Protein AF-A0AAW5UTS5-F1 (afdb_monomer)

pLDDT: mean 82.69, std 13.77, range [36.84, 95.81]

Secondary structure (DSSP, 8-state):
--HHHHHHT-EEEEEEEEE-STT----GGGS-EEEEE-SSEEEEEEEEEEEEE-TTS-EEEEEEEEEEEEEEEEEEETTEEEETTEEEEEEE-SSEEEEE-SSEEEEEEE-

Sequence (111 aa):
MDYKTTFLAHEWQISALYQRVGSIFIDVKEAPLFCSFTSDAISFSKTTEVNHFDEGGKITQTTTENVACGQYTYLIKENKIQIDNQIFTITDNNGTLVLQNEDWKLVLVEK

Nearest PDB structures (foldseek):
  1vav-assembly2_B  TM=2.467E-01  e=7.522E-01  Pseudomonas aeruginosa PAO1
  7r5j-assembly1_P0  TM=3.747E-01  e=4.739E+00  Homo sapiens
  6mbh-assembly1_A  TM=2.181E-01  e=1.146E+00  Archangium violaceum
  8h11-assembly1_B  TM=2.895E-01  e=8.019E+00  Severe acute respiratory syndrome coronavirus

Structure (mmCIF, N/CA/C/O backbone):
data_AF-A0AAW5UTS5-F1
#
_entry.id   AF-A0AAW5UTS5-F1
#
loop_
_at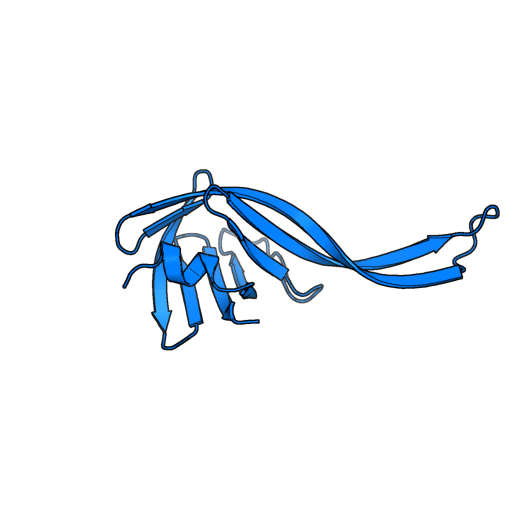om_site.group_PDB
_atom_site.id
_atom_site.type_symbol
_atom_site.label_atom_id
_atom_site.label_alt_id
_atom_site.label_comp_id
_atom_site.label_asym_id
_atom_site.label_entity_id
_atom_site.label_seq_id
_atom_site.pdbx_PDB_ins_code
_atom_site.Cartn_x
_atom_site.Cartn_y
_atom_site.Cartn_z
_atom_site.occupancy
_atom_site.B_iso_or_equiv
_atom_site.auth_seq_id
_atom_site.auth_comp_id
_atom_site.auth_asym_id
_atom_site.auth_atom_id
_atom_site.pdbx_PDB_model_num
ATOM 1 N N . MET A 1 1 ? -8.560 11.775 15.004 1.00 64.81 1 MET A N 1
ATOM 2 C CA . MET A 1 1 ? -7.572 11.732 13.911 1.00 64.81 1 MET A CA 1
ATOM 3 C C . MET A 1 1 ? -8.346 11.668 12.607 1.00 64.81 1 MET A C 1
ATOM 5 O O . MET A 1 1 ? -9.264 10.860 12.538 1.00 64.81 1 MET A O 1
ATOM 9 N N . ASP A 1 2 ? -8.046 12.515 11.625 1.00 83.75 2 ASP A N 1
ATOM 10 C CA . ASP A 1 2 ? -8.596 12.351 10.275 1.00 83.75 2 ASP A CA 1
ATOM 11 C C . ASP A 1 2 ? -7.610 11.540 9.432 1.00 83.75 2 ASP A C 1
ATOM 13 O O . ASP A 1 2 ? -6.663 12.080 8.860 1.00 83.75 2 ASP A O 1
ATOM 17 N N . TYR A 1 3 ? -7.833 10.228 9.376 1.00 83.81 3 TYR A N 1
ATOM 18 C CA . TYR A 1 3 ? -6.965 9.331 8.625 1.00 83.81 3 TYR A CA 1
ATOM 19 C C . TYR A 1 3 ? -6.947 9.651 7.131 1.00 83.81 3 TYR A C 1
ATOM 21 O O . TYR A 1 3 ? -5.910 9.460 6.501 1.00 83.81 3 TYR A O 1
ATOM 29 N N . LYS A 1 4 ? -8.047 10.166 6.556 1.00 83.00 4 LYS A N 1
ATOM 30 C CA . LYS A 1 4 ? -8.079 10.477 5.122 1.00 83.00 4 LYS A CA 1
ATOM 31 C C . LYS A 1 4 ? -7.065 11.570 4.801 1.00 83.00 4 LYS A C 1
ATOM 33 O O . LYS A 1 4 ? -6.276 11.397 3.880 1.00 83.00 4 LYS A O 1
ATOM 38 N N . THR A 1 5 ? -7.024 12.634 5.598 1.00 85.75 5 THR A N 1
ATOM 39 C CA . THR A 1 5 ? -6.020 13.694 5.433 1.00 85.75 5 THR A CA 1
ATOM 40 C C . THR A 1 5 ? -4.594 13.177 5.653 1.00 85.75 5 THR A C 1
ATOM 42 O O . THR A 1 5 ? -3.714 13.498 4.859 1.00 85.75 5 THR A O 1
ATOM 45 N N . THR A 1 6 ? -4.350 12.328 6.660 1.00 85.44 6 THR A N 1
ATOM 46 C CA . THR A 1 6 ? -3.010 11.760 6.911 1.00 85.44 6 THR A CA 1
ATOM 47 C C . THR A 1 6 ? -2.505 10.902 5.748 1.00 85.44 6 THR A C 1
ATOM 49 O O . THR A 1 6 ? -1.353 11.048 5.343 1.00 85.44 6 THR A O 1
ATOM 52 N N . PHE A 1 7 ? -3.352 10.030 5.192 1.00 86.81 7 PHE A N 1
ATOM 53 C CA . PHE A 1 7 ? -2.964 9.157 4.083 1.00 86.81 7 PHE A CA 1
ATOM 54 C C . PHE A 1 7 ? -2.639 9.930 2.805 1.00 86.81 7 PHE A C 1
ATOM 56 O O . PHE A 1 7 ? -1.679 9.579 2.127 1.00 86.81 7 PHE A O 1
ATOM 63 N N . LEU A 1 8 ? -3.418 10.971 2.491 1.00 87.56 8 LEU A N 1
ATOM 64 C CA . LEU A 1 8 ? -3.251 11.786 1.281 1.00 87.56 8 LEU A CA 1
ATOM 65 C C . LEU A 1 8 ? -2.010 12.687 1.309 1.00 87.56 8 LEU A C 1
ATOM 67 O O . LEU A 1 8 ? -1.579 13.154 0.260 1.00 87.56 8 LEU A O 1
ATOM 71 N N . ALA A 1 9 ? -1.469 12.974 2.493 1.00 86.94 9 ALA A N 1
ATOM 72 C CA . ALA A 1 9 ? -0.360 13.908 2.646 1.00 86.94 9 ALA A CA 1
ATOM 73 C C . ALA A 1 9 ? 1.004 13.317 2.253 1.00 86.94 9 ALA A C 1
ATOM 75 O O . ALA A 1 9 ? 1.930 14.083 1.998 1.00 86.94 9 ALA A O 1
ATOM 76 N N . HIS A 1 10 ? 1.130 11.986 2.185 1.00 87.06 10 HIS A N 1
ATOM 77 C CA . HIS A 1 10 ? 2.425 11.322 2.047 1.00 87.06 10 HIS A CA 1
ATOM 78 C C . HIS A 1 10 ? 2.388 10.158 1.052 1.00 87.06 10 HIS A C 1
ATOM 80 O O . HIS A 1 10 ? 1.373 9.474 0.887 1.00 87.06 10 HIS A O 1
ATOM 86 N N . GLU A 1 11 ? 3.539 9.894 0.434 1.00 88.00 11 GLU A N 1
ATOM 87 C CA . GLU A 1 11 ? 3.848 8.555 -0.057 1.00 88.00 11 GLU A CA 1
ATOM 88 C C . GLU A 1 11 ? 4.271 7.680 1.123 1.00 88.00 11 GLU A C 1
ATOM 90 O O . GLU A 1 11 ? 4.943 8.133 2.050 1.00 88.00 11 GLU A O 1
ATOM 95 N N . TRP A 1 12 ? 3.896 6.409 1.076 1.00 89.25 12 TRP A N 1
ATOM 96 C CA . TRP A 1 12 ? 4.178 5.461 2.140 1.00 89.25 12 TRP A CA 1
ATOM 97 C C . TRP A 1 12 ? 5.089 4.362 1.625 1.00 89.25 12 TRP A C 1
ATOM 99 O O . TRP A 1 12 ? 4.827 3.735 0.596 1.00 89.25 12 TRP A O 1
ATOM 109 N N . GLN A 1 13 ? 6.142 4.081 2.378 1.00 88.75 13 GLN A N 1
ATOM 110 C CA . GLN A 1 13 ? 6.900 2.854 2.230 1.00 88.75 13 GLN A CA 1
ATOM 111 C C . GLN A 1 13 ? 6.252 1.756 3.072 1.00 88.75 13 GLN A C 1
ATOM 113 O O . GLN A 1 13 ? 5.962 1.933 4.257 1.00 88.75 13 GLN A O 1
ATOM 118 N N . ILE A 1 14 ? 6.067 0.589 2.466 1.00 85.69 14 ILE A N 1
ATOM 119 C CA . ILE A 1 14 ? 5.615 -0.611 3.160 1.00 85.69 14 ILE A CA 1
ATOM 120 C C . ILE A 1 14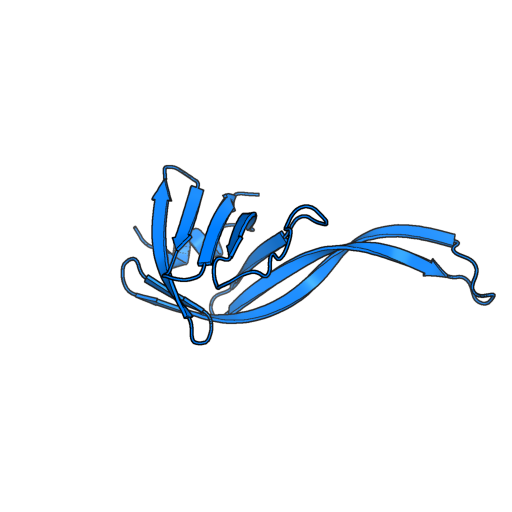 ? 6.863 -1.282 3.727 1.00 85.69 14 ILE A C 1
ATOM 122 O O . ILE A 1 14 ? 7.602 -1.967 3.020 1.00 85.69 14 ILE A O 1
ATOM 126 N N . SER A 1 15 ? 7.130 -1.036 5.009 1.00 77.94 15 SER A N 1
ATOM 127 C CA . SER A 1 15 ? 8.328 -1.545 5.690 1.00 77.94 15 SER A CA 1
ATOM 128 C C . SER A 1 15 ? 8.198 -3.013 6.096 1.00 77.94 15 SER A C 1
ATOM 130 O O . SER A 1 15 ? 9.203 -3.699 6.272 1.00 77.94 15 SER A O 1
ATOM 132 N N . ALA A 1 16 ? 6.963 -3.510 6.216 1.00 70.62 16 ALA A N 1
ATOM 133 C CA . ALA A 1 16 ? 6.674 -4.922 6.404 1.00 70.62 16 ALA A CA 1
ATOM 134 C C . ALA A 1 16 ? 5.257 -5.276 5.925 1.00 70.62 16 ALA A C 1
ATOM 136 O O . ALA A 1 16 ? 4.289 -4.595 6.276 1.00 70.62 16 ALA A O 1
ATOM 137 N N . LEU A 1 17 ? 5.148 -6.378 5.179 1.00 67.81 17 LEU A N 1
ATOM 138 C CA . LEU A 1 17 ? 3.897 -7.059 4.850 1.00 67.81 17 LEU A CA 1
ATOM 139 C C . LEU A 1 17 ? 3.960 -8.462 5.462 1.00 67.81 17 LEU A C 1
ATOM 141 O O . LEU A 1 17 ? 4.735 -9.300 5.012 1.00 67.81 17 LEU A O 1
ATOM 145 N N . TYR A 1 18 ? 3.177 -8.719 6.508 1.00 60.16 18 TYR A N 1
ATOM 146 C CA . TYR A 1 18 ? 3.060 -10.064 7.075 1.00 60.16 18 TYR A CA 1
ATOM 147 C C . TYR A 1 18 ? 1.790 -10.717 6.530 1.00 60.16 18 TYR A C 1
ATOM 149 O O . TYR A 1 18 ? 0.695 -10.241 6.823 1.00 60.16 18 TYR A O 1
ATOM 157 N N . GLN A 1 19 ? 1.947 -11.788 5.749 1.00 59.56 19 GLN A N 1
ATOM 158 C CA . GLN A 1 19 ? 0.875 -12.700 5.347 1.00 59.56 19 GLN A CA 1
ATOM 159 C C . GLN A 1 19 ? 0.909 -13.915 6.278 1.00 59.56 19 GLN A C 1
ATOM 161 O O . GLN A 1 19 ? 1.973 -14.515 6.456 1.00 59.56 19 GLN A O 1
ATOM 166 N N . ARG A 1 20 ? -0.223 -14.334 6.846 1.00 43.72 20 ARG A N 1
ATOM 167 C CA . ARG A 1 20 ? -0.314 -15.691 7.405 1.00 43.72 20 ARG A CA 1
ATOM 168 C C . ARG A 1 20 ? -1.637 -16.348 7.047 1.00 43.72 20 ARG A C 1
ATOM 170 O O . ARG A 1 20 ? -2.605 -16.199 7.774 1.00 43.72 20 ARG A O 1
ATOM 177 N N . VAL A 1 21 ? -1.612 -17.197 6.017 1.00 43.72 21 VAL A N 1
ATOM 178 C CA . VAL A 1 21 ? -2.613 -18.257 5.817 1.00 43.72 21 VAL A CA 1
ATOM 179 C C . VAL A 1 21 ? -1.904 -19.520 5.304 1.00 43.72 21 VAL A C 1
ATOM 181 O O . VAL A 1 21 ? -1.475 -19.582 4.157 1.00 43.72 21 VAL A O 1
ATOM 184 N N . GLY A 1 22 ? -1.752 -20.541 6.154 1.00 57.22 22 GLY A N 1
ATOM 185 C CA . GLY A 1 22 ? -1.150 -21.828 5.765 1.00 57.22 22 GLY A CA 1
ATOM 186 C C . GLY A 1 22 ? 0.378 -21.813 5.567 1.00 57.22 22 GLY A C 1
ATOM 187 O O . GLY A 1 22 ? 1.093 -21.109 6.274 1.00 57.22 22 GLY A O 1
ATOM 188 N N . SER A 1 23 ? 0.886 -22.659 4.659 1.00 36.84 23 SER A N 1
ATOM 189 C CA . SER A 1 23 ? 2.318 -22.971 4.471 1.00 36.84 23 SER A CA 1
ATOM 190 C C . SER A 1 23 ? 3.028 -22.186 3.355 1.00 36.84 23 SER A C 1
ATOM 192 O O . SER A 1 23 ? 4.123 -22.575 2.956 1.00 36.84 23 SER A O 1
ATOM 194 N N . ILE A 1 24 ? 2.420 -21.130 2.809 1.00 40.50 24 ILE A N 1
ATOM 195 C CA . ILE A 1 24 ? 2.995 -20.347 1.703 1.00 40.50 24 ILE A CA 1
ATOM 196 C C . ILE A 1 24 ? 3.373 -18.955 2.211 1.00 40.50 24 ILE A C 1
ATOM 198 O O . ILE A 1 24 ? 2.566 -18.277 2.843 1.00 40.50 24 ILE A O 1
ATOM 202 N N . PHE A 1 25 ? 4.612 -18.555 1.924 1.00 45.50 25 PHE A N 1
ATOM 203 C CA . PHE A 1 25 ? 5.201 -17.266 2.277 1.00 45.50 25 PHE A CA 1
ATOM 204 C C . PHE A 1 25 ? 5.426 -16.442 1.006 1.00 45.50 25 PHE A C 1
ATOM 206 O O . PHE A 1 25 ? 6.016 -16.949 0.053 1.00 45.50 25 PHE A O 1
ATOM 213 N N . ILE A 1 26 ? 5.012 -15.173 1.008 1.00 44.94 26 ILE A N 1
ATOM 214 C CA . ILE A 1 26 ? 5.506 -14.170 0.058 1.00 44.94 26 ILE A CA 1
ATOM 215 C C . ILE A 1 26 ? 6.562 -13.350 0.800 1.00 44.94 26 ILE A C 1
ATOM 217 O O . ILE A 1 26 ? 6.247 -12.639 1.755 1.00 44.94 26 ILE A O 1
ATOM 221 N N . ASP A 1 27 ? 7.823 -13.515 0.402 1.00 43.25 27 ASP A N 1
ATOM 222 C CA . ASP A 1 27 ? 8.952 -12.806 0.996 1.00 43.25 27 ASP A CA 1
ATOM 223 C C . ASP A 1 27 ? 9.034 -11.385 0.416 1.00 43.25 27 ASP A C 1
ATOM 225 O O . ASP A 1 27 ? 9.223 -11.183 -0.781 1.00 43.25 27 ASP A O 1
ATOM 229 N N . VAL A 1 28 ? 8.879 -10.386 1.283 1.00 52.78 28 VAL A N 1
ATOM 230 C CA . VAL A 1 28 ? 8.974 -8.950 0.958 1.00 52.78 28 VAL A CA 1
ATOM 231 C C . VAL A 1 28 ? 10.435 -8.534 0.719 1.00 52.78 28 VAL A C 1
ATOM 233 O O . VAL A 1 28 ? 10.712 -7.395 0.354 1.00 52.78 28 VAL A O 1
ATOM 236 N N . LYS A 1 29 ? 11.401 -9.439 0.926 1.00 52.22 29 LYS A N 1
ATOM 237 C CA . LYS A 1 29 ? 12.834 -9.132 0.822 1.00 52.22 29 LYS A CA 1
ATOM 238 C C . LYS A 1 29 ? 13.341 -8.819 -0.583 1.00 52.22 29 LYS A C 1
ATOM 240 O O . LYS A 1 29 ? 14.442 -8.286 -0.679 1.00 52.22 29 LYS A O 1
ATOM 245 N N . GLU A 1 30 ? 12.607 -9.132 -1.648 1.00 56.34 30 GLU A N 1
ATOM 246 C CA . GLU A 1 30 ? 13.148 -8.956 -3.004 1.00 56.34 30 GLU A CA 1
ATOM 247 C C . GLU A 1 30 ? 13.049 -7.516 -3.534 1.00 56.34 30 GLU A C 1
ATOM 249 O O . GLU A 1 30 ? 13.877 -7.129 -4.355 1.00 56.34 30 GLU A O 1
ATOM 254 N N . ALA A 1 31 ? 12.109 -6.690 -3.052 1.00 63.31 31 ALA A N 1
ATOM 255 C CA . ALA A 1 31 ? 12.030 -5.282 -3.450 1.00 63.31 31 ALA A CA 1
ATOM 256 C C . ALA A 1 31 ? 11.219 -4.413 -2.470 1.00 63.31 31 ALA A C 1
ATOM 258 O O . ALA A 1 31 ? 10.188 -4.862 -1.964 1.00 63.31 31 ALA A O 1
ATOM 259 N N . PRO A 1 32 ? 11.607 -3.138 -2.265 1.00 70.88 32 PRO A N 1
ATOM 260 C CA . PRO A 1 32 ? 10.759 -2.153 -1.605 1.00 70.88 32 PRO A CA 1
ATOM 261 C C . PRO A 1 32 ? 9.380 -2.048 -2.272 1.00 70.88 32 PRO A C 1
ATOM 263 O O . PRO A 1 32 ? 9.272 -1.882 -3.491 1.00 70.88 32 PRO A O 1
ATOM 266 N N . LEU A 1 33 ? 8.331 -2.120 -1.453 1.00 85.19 33 LEU A N 1
ATOM 267 C CA . LEU A 1 33 ? 6.946 -1.861 -1.836 1.00 85.19 33 LEU A CA 1
ATOM 268 C C . LEU A 1 33 ? 6.527 -0.492 -1.301 1.00 85.19 33 LEU A C 1
ATOM 270 O O . LEU A 1 33 ? 6.819 -0.144 -0.156 1.00 85.19 33 LEU A O 1
ATOM 274 N N . PHE A 1 34 ? 5.812 0.268 -2.119 1.00 88.69 34 PHE A N 1
ATOM 275 C CA . PHE A 1 34 ? 5.295 1.586 -1.774 1.00 88.69 34 PHE A CA 1
ATOM 276 C C . PHE A 1 34 ? 3.806 1.652 -2.053 1.00 88.69 34 PHE A C 1
ATOM 278 O O . PHE A 1 34 ? 3.303 0.963 -2.948 1.00 88.69 34 PHE A O 1
ATOM 285 N N . CYS A 1 35 ? 3.116 2.532 -1.340 1.00 89.56 35 CYS A N 1
ATOM 286 C CA . CYS A 1 35 ? 1.774 2.935 -1.703 1.00 89.56 35 CYS A CA 1
ATOM 287 C C . CYS A 1 35 ? 1.564 4.444 -1.589 1.00 89.56 35 CYS A C 1
ATOM 289 O O . CYS A 1 35 ? 2.204 5.133 -0.798 1.00 89.56 35 CYS A O 1
ATOM 291 N N . SER A 1 36 ? 0.648 4.958 -2.397 1.00 92.00 36 SER A N 1
ATOM 292 C CA . SER A 1 36 ? 0.191 6.342 -2.339 1.00 92.00 36 SER A CA 1
ATOM 293 C C . SER A 1 36 ? -1.329 6.377 -2.372 1.00 92.00 36 SER A C 1
ATOM 295 O O . SER A 1 36 ? -1.975 5.555 -3.030 1.00 92.00 36 SER A O 1
ATOM 297 N N . PHE A 1 37 ? -1.907 7.314 -1.628 1.00 92.06 37 PHE A N 1
ATOM 298 C CA . PHE A 1 37 ? -3.349 7.502 -1.566 1.00 92.06 37 PHE A CA 1
ATOM 299 C C . PHE A 1 37 ? -3.742 8.736 -2.371 1.00 92.06 37 PHE A C 1
ATOM 301 O O . PHE A 1 37 ? -3.119 9.790 -2.287 1.00 92.06 37 PHE A O 1
ATOM 308 N N . THR A 1 38 ? -4.820 8.597 -3.128 1.00 91.25 38 THR A N 1
ATOM 309 C CA . THR A 1 38 ? -5.554 9.684 -3.786 1.00 91.25 38 THR A CA 1
ATOM 310 C C . THR A 1 38 ? -6.948 9.773 -3.175 1.00 91.25 38 THR A C 1
ATOM 312 O O . THR A 1 38 ? -7.303 8.944 -2.345 1.00 91.25 38 THR A O 1
ATOM 315 N N . SER A 1 39 ? -7.772 10.746 -3.571 1.00 87.12 39 SER A N 1
ATOM 316 C CA . SER A 1 39 ? -9.138 10.896 -3.039 1.00 87.12 39 SER A CA 1
ATOM 317 C C . SER A 1 39 ? -9.989 9.625 -3.113 1.00 87.12 39 SER A C 1
ATOM 319 O O . SER A 1 39 ? -10.858 9.452 -2.247 1.00 87.12 39 SER A O 1
ATOM 321 N N . ASP A 1 40 ? -9.716 8.782 -4.117 1.00 87.75 40 ASP A N 1
ATOM 322 C CA . ASP A 1 40 ? -10.586 7.690 -4.561 1.00 87.75 40 ASP A CA 1
ATOM 323 C C . ASP A 1 40 ? -9.892 6.318 -4.594 1.00 87.75 40 ASP A C 1
ATOM 325 O O . ASP A 1 40 ? -10.564 5.285 -4.629 1.00 87.75 40 ASP A O 1
ATOM 329 N N . ALA A 1 41 ? -8.555 6.277 -4.585 1.00 89.38 41 ALA A N 1
ATOM 330 C CA . ALA A 1 41 ? -7.803 5.036 -4.734 1.00 89.38 41 ALA A CA 1
ATOM 331 C C . ALA A 1 41 ? -6.475 5.029 -3.973 1.00 89.38 41 ALA A C 1
ATOM 333 O O . ALA A 1 41 ? -5.848 6.069 -3.771 1.00 89.38 41 ALA A O 1
ATOM 334 N N . ILE A 1 42 ? -6.035 3.826 -3.617 1.00 90.12 42 ILE A N 1
ATOM 335 C CA . ILE A 1 42 ? -4.674 3.519 -3.191 1.00 90.12 42 ILE A CA 1
ATOM 336 C C . ILE A 1 42 ? -3.947 2.829 -4.348 1.00 90.12 42 ILE A C 1
ATOM 338 O O . ILE A 1 42 ? -4.453 1.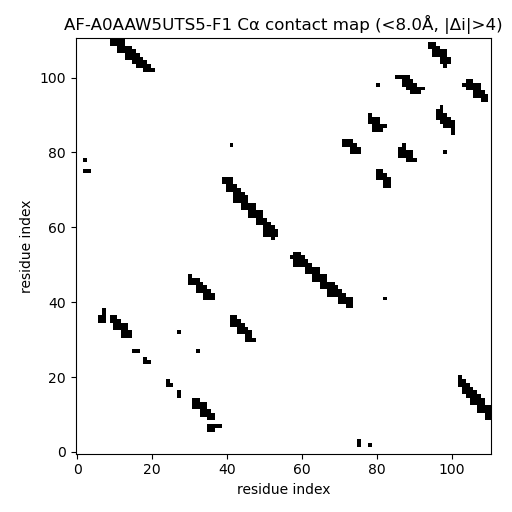854 -4.909 1.00 90.12 42 ILE A O 1
ATOM 342 N N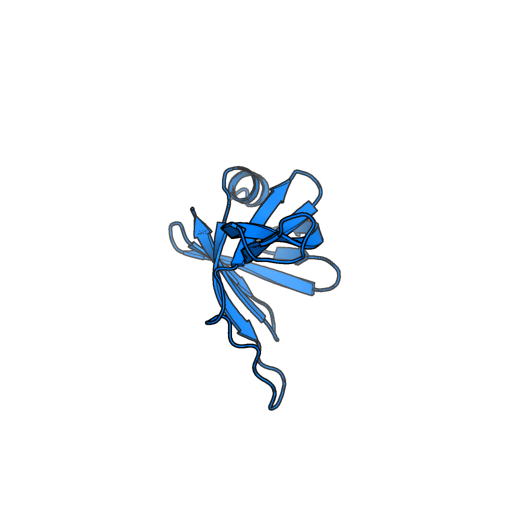 . SER A 1 43 ? -2.767 3.331 -4.695 1.00 90.12 43 SER A N 1
ATOM 343 C CA . SER A 1 43 ? -1.896 2.764 -5.725 1.00 90.12 43 SER A CA 1
ATOM 344 C C . SER A 1 43 ? -0.676 2.134 -5.074 1.00 90.12 43 SER A C 1
ATOM 346 O O . SER A 1 43 ? -0.061 2.744 -4.206 1.00 90.12 43 SER A O 1
ATOM 348 N N . PHE A 1 44 ? -0.3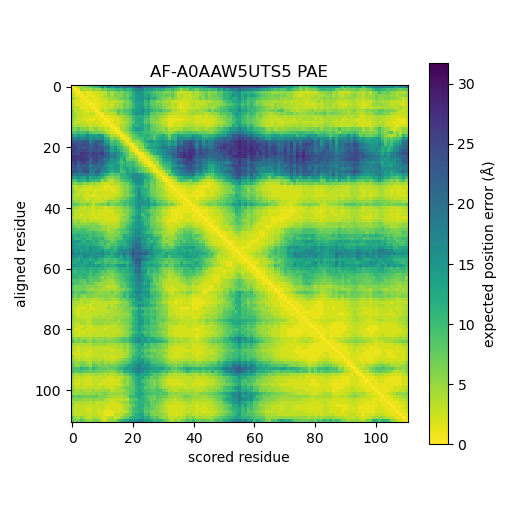12 0.933 -5.508 1.00 88.25 44 PHE A N 1
ATOM 349 C CA . PHE A 1 44 ? 0.873 0.208 -5.070 1.00 88.25 44 PHE A CA 1
ATOM 350 C C . PHE A 1 44 ? 1.916 0.195 -6.183 1.00 88.25 44 PHE A C 1
ATOM 352 O O . PHE A 1 44 ? 1.598 0.004 -7.362 1.00 88.25 44 PHE A O 1
ATOM 359 N N . SER A 1 45 ? 3.175 0.363 -5.801 1.00 88.44 45 SER A N 1
ATOM 360 C CA . SER A 1 45 ? 4.314 0.197 -6.697 1.00 88.44 45 SER A CA 1
ATOM 361 C C . SER A 1 45 ? 5.408 -0.608 -6.017 1.00 88.44 45 SER A C 1
ATOM 363 O O . SER A 1 45 ? 5.501 -0.648 -4.789 1.00 88.44 45 SER A O 1
ATOM 365 N N . LYS A 1 46 ? 6.228 -1.270 -6.824 1.00 86.56 46 LYS A N 1
ATOM 366 C CA . LYS A 1 46 ? 7.434 -1.950 -6.362 1.00 86.56 46 LYS A CA 1
ATOM 367 C C . LYS A 1 46 ? 8.632 -1.402 -7.111 1.00 86.56 46 LYS A C 1
ATOM 369 O O . LYS A 1 46 ? 8.538 -1.099 -8.301 1.00 86.56 46 LYS A O 1
ATOM 374 N N . THR A 1 47 ? 9.763 -1.321 -6.436 1.00 85.75 47 THR A N 1
ATOM 375 C CA . THR A 1 47 ? 11.023 -1.073 -7.127 1.00 85.75 47 THR A CA 1
ATOM 376 C C . THR A 1 47 ? 11.406 -2.307 -7.947 1.00 85.75 47 THR A C 1
ATOM 378 O O . THR A 1 47 ? 11.292 -3.438 -7.480 1.00 85.75 47 THR A O 1
ATOM 381 N N . THR A 1 48 ? 11.804 -2.131 -9.200 1.00 82.56 48 THR A N 1
ATOM 382 C CA . THR A 1 48 ? 12.237 -3.224 -10.082 1.00 82.56 48 THR A CA 1
ATOM 383 C C . THR A 1 48 ? 13.394 -2.748 -10.954 1.00 82.56 48 THR A C 1
ATOM 385 O O . THR A 1 48 ? 13.457 -1.575 -11.322 1.00 82.56 48 THR A O 1
ATOM 388 N N . GLU A 1 49 ? 14.327 -3.647 -11.263 1.00 86.06 49 GLU A N 1
ATOM 389 C CA . GLU A 1 49 ? 15.368 -3.383 -12.256 1.00 86.06 49 GLU A CA 1
ATOM 390 C C . GLU A 1 49 ? 14.776 -3.430 -13.666 1.00 86.06 49 GLU A C 1
ATOM 392 O O . GLU A 1 49 ? 14.146 -4.414 -14.064 1.00 8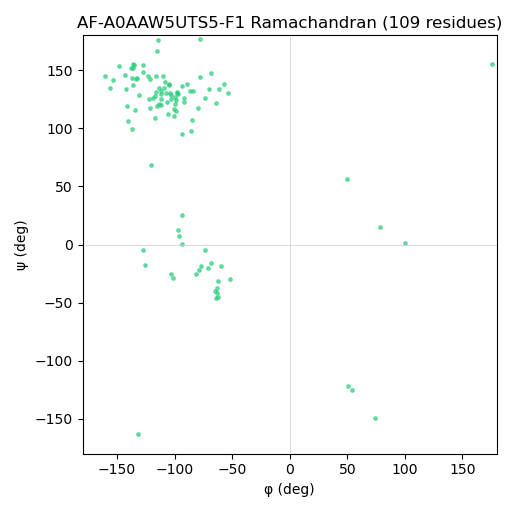6.06 49 GLU A O 1
ATOM 397 N N . VAL A 1 50 ? 14.988 -2.362 -14.426 1.00 83.44 50 VAL A N 1
ATOM 398 C CA . VAL A 1 50 ? 14.561 -2.232 -15.815 1.00 83.44 50 VAL A CA 1
ATOM 399 C C . VAL A 1 50 ? 15.802 -2.225 -16.694 1.00 83.44 50 VAL A C 1
ATOM 401 O O . VAL A 1 50 ? 16.729 -1.444 -16.497 1.00 83.44 50 VAL A O 1
ATOM 404 N N . ASN A 1 51 ? 15.825 -3.130 -17.668 1.00 90.12 51 ASN A N 1
ATOM 405 C CA . ASN A 1 51 ? 16.885 -3.197 -18.665 1.00 90.12 51 ASN A CA 1
ATOM 406 C C . ASN A 1 51 ? 16.407 -2.529 -19.954 1.00 90.12 51 ASN A C 1
ATOM 408 O O . ASN A 1 51 ? 15.367 -2.898 -20.500 1.00 90.12 51 ASN A O 1
ATOM 412 N N . HIS A 1 52 ? 17.186 -1.580 -20.458 1.00 87.75 52 HIS A N 1
ATOM 413 C CA . HIS A 1 52 ? 16.997 -0.982 -21.773 1.00 87.75 52 HIS A CA 1
ATOM 414 C C . HIS A 1 52 ? 17.845 -1.731 -22.797 1.00 87.75 52 HIS A C 1
ATOM 416 O O . HIS A 1 52 ? 19.010 -2.045 -22.539 1.00 87.75 52 HIS A O 1
ATOM 422 N N . PHE A 1 53 ? 17.257 -2.009 -23.958 1.00 93.62 53 PHE A N 1
ATOM 423 C CA . PHE A 1 53 ? 17.881 -2.777 -25.032 1.00 93.62 53 PHE A CA 1
ATOM 424 C C . PHE A 1 53 ? 18.071 -1.901 -26.275 1.00 93.62 53 PHE A C 1
ATOM 426 O O . PHE A 1 53 ? 17.237 -1.040 -26.556 1.00 93.62 53 PHE A O 1
ATOM 433 N N . ASP A 1 54 ? 19.158 -2.113 -27.017 1.00 90.88 54 ASP A N 1
ATOM 434 C CA . ASP A 1 54 ? 19.316 -1.555 -28.366 1.00 90.88 54 ASP A CA 1
ATOM 435 C C . ASP A 1 54 ? 18.524 -2.353 -29.423 1.00 90.88 54 ASP A C 1
ATOM 437 O O . ASP A 1 54 ? 17.918 -3.386 -29.131 1.00 90.88 54 ASP A O 1
ATOM 441 N N . GLU A 1 55 ? 18.547 -1.888 -30.679 1.00 90.00 55 GLU A N 1
ATOM 442 C CA . GLU A 1 55 ? 17.895 -2.557 -31.819 1.00 90.00 55 GLU A CA 1
ATOM 443 C C . GLU A 1 55 ? 18.418 -3.987 -32.072 1.00 90.00 55 GLU A C 1
ATOM 445 O O . GLU A 1 55 ? 17.750 -4.782 -32.732 1.00 90.00 55 GLU A O 1
ATOM 450 N N . GLY A 1 56 ? 19.596 -4.334 -31.537 1.00 92.75 56 GLY A N 1
ATOM 451 C CA . GLY A 1 56 ? 20.202 -5.665 -31.618 1.00 92.75 56 GLY A CA 1
ATOM 452 C C . GLY A 1 56 ? 19.880 -6.578 -30.430 1.00 92.75 56 GLY A C 1
ATOM 453 O O . GLY A 1 56 ? 20.362 -7.711 -30.396 1.00 92.75 56 GLY A O 1
ATOM 454 N N . GLY A 1 57 ? 19.090 -6.113 -29.456 1.00 87.62 57 GLY A N 1
ATOM 455 C CA . GLY A 1 57 ? 18.712 -6.880 -28.268 1.00 87.62 57 GLY A CA 1
ATOM 456 C C . GLY A 1 57 ? 19.790 -6.945 -27.181 1.00 87.62 57 GLY A C 1
ATOM 457 O O . GLY A 1 57 ? 19.689 -7.777 -26.276 1.00 87.62 57 GLY A O 1
ATOM 458 N N . LYS A 1 58 ? 20.822 -6.092 -27.230 1.00 93.12 58 LYS A N 1
ATOM 459 C CA . LYS A 1 58 ? 21.842 -6.001 -26.175 1.00 93.12 58 LYS A CA 1
ATOM 460 C C . LYS A 1 58 ? 21.415 -4.989 -25.112 1.00 93.12 58 LYS A C 1
ATOM 462 O O . LYS A 1 58 ? 20.947 -3.904 -25.439 1.00 93.12 58 LYS A O 1
ATOM 467 N N . ILE A 1 59 ? 21.635 -5.324 -23.838 1.00 91.56 59 ILE A N 1
ATOM 468 C CA . ILE A 1 59 ? 21.414 -4.395 -22.721 1.00 91.56 59 ILE A CA 1
ATOM 469 C C . ILE A 1 59 ? 22.381 -3.211 -22.852 1.00 91.56 59 ILE A C 1
ATOM 471 O O . ILE A 1 59 ? 23.602 -3.395 -22.872 1.00 91.56 59 ILE A O 1
ATOM 475 N N . THR A 1 60 ? 21.833 -2.003 -22.926 1.00 92.44 60 THR A N 1
ATOM 476 C CA . THR A 1 60 ? 22.584 -0.741 -22.973 1.00 92.44 60 THR A CA 1
ATOM 477 C C . THR A 1 60 ? 22.604 -0.033 -21.626 1.00 92.44 60 THR A C 1
ATOM 479 O O . THR A 1 60 ? 23.573 0.660 -21.316 1.00 92.44 60 THR A O 1
ATOM 482 N N . GLN A 1 61 ? 21.565 -0.228 -20.812 1.00 91.44 61 GLN A N 1
ATOM 483 C CA . GLN A 1 61 ? 21.422 0.396 -19.504 1.00 91.44 61 GLN A CA 1
ATOM 484 C C . GLN A 1 61 ? 20.558 -0.477 -18.589 1.00 91.44 61 GLN A C 1
ATOM 486 O O . GLN A 1 61 ? 19.551 -1.024 -19.032 1.00 91.44 61 GLN A O 1
ATOM 491 N N . THR A 1 62 ? 20.927 -0.552 -17.313 1.00 88.62 62 THR A N 1
ATOM 492 C CA . THR A 1 62 ? 20.086 -1.097 -16.241 1.00 88.62 62 THR A CA 1
ATOM 493 C C . THR A 1 62 ? 19.770 0.040 -15.280 1.00 88.62 62 THR A C 1
ATOM 495 O O . THR A 1 62 ? 20.685 0.661 -14.733 1.00 88.62 62 THR A O 1
ATOM 498 N N . THR A 1 63 ? 18.491 0.356 -15.120 1.00 88.00 63 THR A N 1
ATOM 499 C CA . THR A 1 63 ? 17.981 1.362 -14.184 1.00 88.00 63 THR A CA 1
ATOM 500 C C . THR A 1 63 ? 17.115 0.692 -13.128 1.00 88.00 63 THR A C 1
ATOM 502 O O . THR A 1 63 ? 16.726 -0.469 -13.238 1.00 88.00 63 THR A O 1
ATOM 505 N N . THR A 1 64 ? 16.818 1.434 -12.072 1.00 86.88 64 THR A N 1
ATOM 506 C CA . THR A 1 64 ? 15.885 1.015 -11.035 1.00 86.88 64 THR A CA 1
ATOM 507 C C . THR A 1 64 ? 14.677 1.934 -11.094 1.00 86.88 64 THR A C 1
ATOM 509 O O . THR A 1 64 ? 14.821 3.149 -10.953 1.00 86.88 64 THR A O 1
ATOM 512 N N . GLU A 1 65 ? 13.494 1.366 -11.307 1.00 86.25 65 GLU A N 1
ATOM 513 C CA . GLU A 1 65 ? 12.256 2.124 -11.497 1.00 86.25 65 GLU A CA 1
ATOM 514 C C . GLU A 1 65 ? 11.161 1.636 -10.547 1.00 86.25 65 GLU A C 1
ATOM 516 O O . GLU A 1 65 ? 11.097 0.457 -10.191 1.00 86.25 65 GLU A O 1
ATOM 521 N N . ASN A 1 66 ? 10.276 2.548 -10.134 1.00 85.62 66 ASN A N 1
ATOM 522 C CA . ASN A 1 66 ? 9.061 2.182 -9.413 1.00 85.62 66 ASN A CA 1
ATOM 523 C C . ASN A 1 66 ? 7.984 1.808 -10.426 1.00 85.62 66 ASN A C 1
ATOM 525 O O . ASN A 1 66 ? 7.422 2.667 -11.104 1.00 85.62 66 ASN A O 1
ATOM 529 N N . VAL A 1 67 ? 7.692 0.516 -10.513 1.00 83.06 67 VAL A N 1
ATOM 530 C CA . VAL A 1 67 ? 6.695 -0.029 -11.432 1.00 83.06 67 VAL A CA 1
ATOM 531 C C . VAL A 1 67 ? 5.386 -0.223 -10.676 1.00 83.06 67 VAL A C 1
ATOM 533 O O . VAL A 1 67 ? 5.358 -0.828 -9.600 1.00 83.06 67 VAL A O 1
ATOM 536 N N . ALA A 1 68 ? 4.289 0.291 -11.234 1.00 84.50 68 ALA A N 1
ATOM 537 C CA . ALA A 1 68 ? 2.954 0.105 -10.676 1.00 84.50 68 ALA A CA 1
ATOM 538 C C . ALA A 1 68 ? 2.584 -1.388 -10.641 1.00 84.50 68 ALA A C 1
ATOM 540 O O . ALA A 1 68 ? 2.771 -2.105 -11.625 1.00 84.50 68 ALA A O 1
ATOM 541 N N . CYS A 1 69 ? 2.053 -1.859 -9.512 1.00 83.06 69 CYS A N 1
ATOM 542 C CA . CYS A 1 69 ? 1.699 -3.269 -9.316 1.00 83.06 69 CYS A CA 1
ATOM 543 C C . CYS A 1 69 ? 0.256 -3.498 -8.845 1.00 83.06 69 CYS A C 1
ATOM 545 O O . CYS A 1 69 ? -0.182 -4.644 -8.776 1.00 83.06 69 CYS A O 1
ATOM 547 N N . GLY A 1 70 ? -0.506 -2.439 -8.570 1.00 83.06 70 GLY A N 1
ATOM 548 C CA . GLY A 1 70 ? -1.937 -2.548 -8.293 1.00 83.06 70 GLY A CA 1
ATOM 549 C C . GLY A 1 70 ? -2.562 -1.214 -7.915 1.00 83.06 70 GLY A C 1
ATOM 550 O O . GLY A 1 70 ? -1.880 -0.326 -7.412 1.00 83.06 70 GLY A O 1
ATOM 551 N N . GLN A 1 71 ? -3.865 -1.078 -8.141 1.00 86.81 71 GLN A N 1
ATOM 552 C CA . GLN A 1 71 ? -4.643 0.079 -7.714 1.00 86.81 71 GLN A CA 1
ATOM 553 C C . GLN A 1 71 ? -6.016 -0.392 -7.247 1.00 86.81 71 GLN A C 1
ATOM 555 O O . GLN A 1 71 ? -6.659 -1.192 -7.925 1.00 86.81 71 GLN A O 1
ATOM 560 N N . TYR A 1 72 ? -6.459 0.109 -6.098 1.00 88.75 72 TYR A N 1
ATOM 561 C CA . TYR A 1 72 ? -7.698 -0.327 -5.462 1.00 88.75 72 TYR A CA 1
ATOM 562 C C . TYR A 1 72 ? -8.476 0.871 -4.935 1.00 88.75 72 TYR A C 1
ATOM 564 O O . TYR A 1 72 ? -7.895 1.825 -4.418 1.00 88.75 72 TYR A O 1
ATOM 572 N N . THR A 1 73 ? -9.801 0.813 -5.023 1.00 90.81 73 THR A N 1
ATOM 573 C CA . THR A 1 73 ? -10.662 1.751 -4.298 1.00 90.81 73 THR A CA 1
ATOM 574 C C . THR A 1 73 ? -10.568 1.487 -2.806 1.00 90.81 73 THR A C 1
ATOM 576 O O . THR A 1 73 ? -10.434 0.332 -2.382 1.00 90.81 73 THR A O 1
ATOM 579 N N . TYR A 1 74 ? -10.697 2.544 -2.009 1.00 91.56 74 TYR A N 1
ATOM 580 C CA . TYR A 1 74 ? -10.735 2.404 -0.564 1.00 91.56 74 TYR A CA 1
ATOM 581 C C . TYR A 1 74 ? -11.824 3.260 0.080 1.00 91.56 74 TYR A C 1
ATOM 583 O O . TYR A 1 74 ? -12.236 4.292 -0.448 1.00 91.56 74 TYR A O 1
ATOM 591 N N . LEU A 1 75 ? -12.272 2.832 1.257 1.00 93.62 75 LEU A N 1
ATOM 592 C CA . LEU A 1 75 ? -13.209 3.573 2.094 1.00 93.62 75 LEU A CA 1
ATOM 593 C C . LEU A 1 75 ? -12.676 3.629 3.521 1.00 93.62 75 LEU A C 1
ATOM 595 O O . LEU A 1 75 ? -12.354 2.596 4.102 1.00 93.62 75 LEU A O 1
ATOM 599 N N . ILE A 1 76 ? -12.619 4.826 4.100 1.00 92.75 76 ILE A N 1
ATOM 600 C CA . ILE A 1 76 ? -12.252 5.016 5.506 1.00 92.75 76 ILE A CA 1
ATOM 601 C C . ILE A 1 76 ? -13.510 5.306 6.310 1.00 92.75 76 ILE A C 1
ATOM 603 O O . ILE A 1 76 ? -14.294 6.191 5.961 1.00 92.75 76 ILE A O 1
ATOM 607 N N . LYS A 1 77 ? -13.673 4.583 7.415 1.00 92.75 77 LYS A N 1
ATOM 608 C CA . LYS A 1 77 ? -14.703 4.851 8.414 1.00 92.75 77 LYS A CA 1
ATOM 609 C C . LYS A 1 77 ? -14.116 4.616 9.798 1.00 92.75 77 LYS A C 1
ATOM 611 O O . LYS A 1 77 ? -13.709 3.502 10.110 1.00 92.75 77 LYS A O 1
ATOM 616 N N . GLU A 1 78 ? -14.101 5.665 10.618 1.00 91.94 78 GLU A N 1
ATOM 617 C CA . GLU A 1 78 ? -13.477 5.646 11.948 1.00 91.94 78 GLU A CA 1
ATOM 618 C C . GLU A 1 78 ? -12.016 5.178 11.858 1.00 91.94 78 GLU A C 1
ATOM 620 O O . GLU A 1 78 ? -11.245 5.739 11.086 1.00 91.94 78 GLU A O 1
ATOM 625 N N . ASN A 1 79 ? -11.633 4.152 12.616 1.00 94.50 79 ASN A N 1
ATOM 626 C CA . ASN A 1 79 ? -10.307 3.543 12.589 1.00 94.50 79 ASN A CA 1
ATOM 627 C C . ASN A 1 79 ? -10.231 2.335 11.646 1.00 94.50 79 ASN A C 1
ATOM 629 O O . ASN A 1 79 ? -9.420 1.439 11.868 1.00 94.50 79 ASN A O 1
ATOM 633 N N . LYS A 1 80 ? -11.086 2.262 10.625 1.00 95.00 80 LYS A N 1
ATOM 634 C CA . LYS A 1 80 ? -11.068 1.180 9.642 1.00 95.00 80 LYS A CA 1
ATOM 635 C C . LYS A 1 80 ? -10.857 1.723 8.244 1.00 95.00 80 LYS A C 1
ATOM 637 O O . LYS A 1 80 ? -11.422 2.755 7.878 1.00 95.00 80 LYS A O 1
ATOM 642 N N . ILE A 1 81 ? -10.088 0.982 7.461 1.00 93.81 81 ILE A N 1
ATOM 643 C CA . ILE A 1 81 ? -9.965 1.180 6.023 1.00 93.81 81 ILE A CA 1
ATOM 644 C C . ILE A 1 81 ? -10.357 -0.107 5.314 1.00 93.81 81 ILE A C 1
ATOM 646 O O . ILE A 1 81 ? -9.830 -1.177 5.602 1.00 93.81 81 ILE A O 1
ATOM 650 N N . GLN A 1 82 ? -11.302 -0.001 4.394 1.00 93.00 82 GLN A N 1
ATOM 651 C CA . GLN A 1 82 ? -11.587 -1.051 3.437 1.00 93.00 82 GLN A CA 1
ATOM 652 C C . GLN A 1 82 ? -10.762 -0.785 2.182 1.00 93.00 82 GLN A C 1
ATOM 654 O O . GLN A 1 82 ? -10.847 0.314 1.647 1.00 93.00 82 GLN A O 1
ATOM 659 N N . ILE A 1 83 ? -9.986 -1.764 1.727 1.00 90.06 83 ILE A N 1
ATOM 660 C CA . ILE A 1 83 ? -9.265 -1.739 0.450 1.00 90.06 83 ILE A CA 1
ATOM 661 C C . ILE A 1 83 ? -9.769 -2.944 -0.338 1.00 90.06 83 ILE A C 1
ATOM 663 O O . ILE A 1 83 ? -9.630 -4.078 0.125 1.00 90.06 83 ILE A O 1
ATOM 667 N N . ASP A 1 84 ? -10.396 -2.697 -1.490 1.00 86.75 84 ASP A N 1
ATOM 668 C CA . ASP A 1 84 ? -11.158 -3.726 -2.212 1.00 86.75 84 ASP A CA 1
ATOM 669 C C . ASP A 1 84 ? -12.160 -4.448 -1.274 1.00 86.75 84 ASP A C 1
ATOM 671 O O . ASP A 1 84 ? -13.004 -3.795 -0.652 1.00 86.75 84 ASP A O 1
ATOM 675 N N . ASN A 1 85 ? -12.066 -5.772 -1.120 1.00 85.31 85 ASN A N 1
ATOM 676 C CA . ASN A 1 85 ? -12.953 -6.571 -0.269 1.00 85.31 85 ASN A CA 1
ATOM 677 C C . ASN A 1 85 ? -12.383 -6.840 1.134 1.00 85.31 85 ASN A C 1
ATOM 679 O O . ASN A 1 85 ? -12.951 -7.622 1.895 1.00 85.31 85 ASN A O 1
ATOM 683 N N . GLN A 1 86 ? -11.257 -6.216 1.484 1.00 86.88 86 GLN A N 1
ATOM 684 C CA . GLN A 1 86 ? -10.553 -6.445 2.743 1.00 86.88 86 GLN A CA 1
ATOM 685 C C . GLN A 1 86 ? -10.726 -5.250 3.675 1.00 86.88 86 GLN A C 1
ATOM 687 O O . GLN A 1 86 ? -10.496 -4.109 3.282 1.00 86.88 86 GLN A O 1
ATOM 692 N N . ILE A 1 87 ? -11.114 -5.507 4.924 1.00 93.19 87 ILE A N 1
ATOM 693 C CA . ILE A 1 87 ? -11.264 -4.471 5.952 1.00 93.19 87 ILE A CA 1
ATOM 694 C C . ILE A 1 87 ? -10.107 -4.586 6.935 1.00 93.19 87 ILE A C 1
ATOM 696 O O . ILE A 1 87 ? -9.933 -5.620 7.575 1.00 93.19 87 ILE A O 1
ATOM 700 N N . PHE A 1 88 ? -9.362 -3.500 7.088 1.00 93.75 88 PHE A N 1
ATOM 701 C CA . PHE A 1 88 ? -8.241 -3.370 8.005 1.00 93.75 88 PHE A CA 1
ATOM 702 C C . PHE A 1 88 ? -8.598 -2.420 9.142 1.00 93.75 88 PHE A C 1
ATOM 704 O O . PHE A 1 88 ? -9.279 -1.413 8.945 1.00 93.75 88 PHE A O 1
ATOM 711 N N . THR A 1 89 ? -8.085 -2.716 10.329 1.00 95.81 89 THR A N 1
ATOM 712 C CA . THR A 1 89 ? -8.014 -1.764 11.436 1.00 95.81 89 THR A CA 1
ATOM 713 C C . THR A 1 89 ? -6.760 -0.914 11.265 1.00 95.81 89 THR A C 1
ATOM 715 O O . THR A 1 89 ? -5.681 -1.453 11.023 1.00 95.81 89 THR A O 1
ATOM 718 N N . ILE A 1 90 ? -6.917 0.401 11.384 1.00 94.44 90 ILE A N 1
ATOM 719 C CA . ILE A 1 90 ? -5.847 1.392 11.365 1.00 94.44 90 ILE A CA 1
ATOM 720 C C . ILE A 1 90 ? -5.395 1.624 12.807 1.00 94.44 90 ILE A C 1
ATOM 722 O O . ILE A 1 90 ? -6.188 2.041 13.655 1.00 94.44 90 ILE A O 1
ATOM 726 N N . THR A 1 91 ? -4.111 1.409 13.064 1.00 93.06 91 THR A N 1
ATOM 727 C CA . THR A 1 91 ? -3.448 1.803 14.309 1.00 93.06 91 THR A CA 1
ATOM 728 C C . THR A 1 91 ? -2.372 2.823 13.978 1.00 93.06 91 THR A C 1
ATOM 730 O O . THR A 1 91 ? -1.533 2.572 13.118 1.00 93.06 91 THR A O 1
ATOM 733 N N . ASP A 1 92 ? -2.391 3.962 14.660 1.00 88.75 92 ASP A N 1
ATOM 734 C CA . ASP A 1 92 ? -1.340 4.973 14.556 1.00 88.75 92 ASP A CA 1
ATOM 735 C C . ASP A 1 92 ? -0.368 4.830 15.728 1.00 88.75 92 ASP A C 1
ATOM 737 O O . ASP A 1 92 ? -0.779 4.851 16.889 1.00 88.75 92 ASP A O 1
ATOM 741 N N . ASN A 1 93 ? 0.913 4.673 15.405 1.00 84.12 93 ASN A N 1
ATOM 742 C CA . ASN A 1 93 ? 2.017 4.558 16.346 1.00 84.12 93 ASN A CA 1
ATOM 743 C C . ASN A 1 93 ? 3.031 5.686 16.107 1.00 84.12 93 ASN A C 1
ATOM 745 O O . ASN A 1 93 ? 4.152 5.425 15.673 1.00 84.12 93 ASN A O 1
ATOM 749 N N . ASN A 1 94 ? 2.645 6.933 16.398 1.00 77.94 94 ASN A N 1
ATOM 750 C CA . ASN A 1 94 ? 3.521 8.113 16.377 1.00 77.94 94 ASN A CA 1
ATOM 751 C C . ASN A 1 94 ? 4.337 8.248 15.074 1.00 77.94 94 ASN A C 1
ATOM 753 O O . ASN A 1 94 ? 5.567 8.304 15.111 1.00 77.94 94 ASN A O 1
ATOM 757 N N . GLY A 1 95 ? 3.652 8.290 13.927 1.00 75.38 95 GLY A N 1
ATOM 758 C CA . GLY A 1 95 ? 4.285 8.465 12.606 1.00 75.38 95 GLY A CA 1
ATOM 759 C C . GLY A 1 95 ? 4.460 7.169 11.810 1.00 75.38 95 GLY A C 1
ATOM 760 O O . GLY A 1 95 ? 4.962 7.182 10.692 1.00 75.38 95 GLY A O 1
ATOM 761 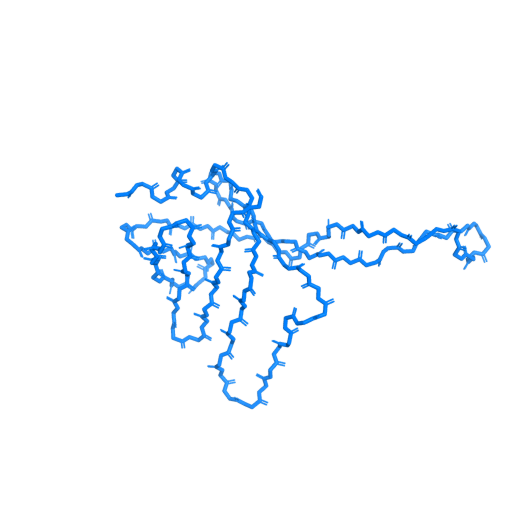N N . THR A 1 96 ? 4.016 6.037 12.358 1.00 86.06 96 THR A N 1
ATOM 762 C CA . THR A 1 96 ? 3.853 4.780 11.618 1.00 86.06 96 THR A CA 1
ATOM 763 C C . THR A 1 96 ? 2.391 4.361 11.653 1.00 86.06 96 THR A C 1
ATOM 765 O O . THR A 1 96 ? 1.822 4.202 12.734 1.00 86.06 96 THR A O 1
ATOM 768 N N . LEU A 1 97 ? 1.797 4.123 10.484 1.00 91.38 97 LEU A N 1
ATOM 769 C CA . LEU A 1 97 ? 0.439 3.593 10.381 1.00 91.38 97 LEU A CA 1
ATOM 770 C C . LEU A 1 97 ? 0.487 2.084 10.156 1.00 91.38 97 LEU A C 1
ATOM 772 O O . LEU A 1 97 ? 1.190 1.587 9.282 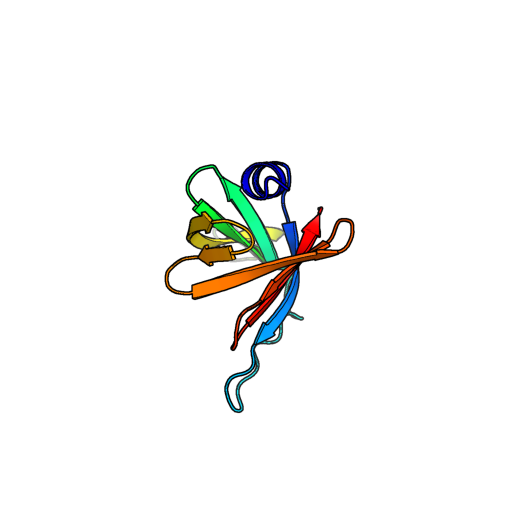1.00 91.38 97 LEU A O 1
ATOM 776 N N . VAL A 1 98 ? -0.282 1.337 10.938 1.00 91.00 98 VAL A N 1
ATOM 777 C CA . VAL A 1 98 ? -0.420 -0.112 10.794 1.00 91.00 98 VAL A CA 1
ATOM 778 C C . VAL A 1 98 ? -1.829 -0.419 10.316 1.00 91.00 98 VAL A C 1
ATOM 780 O O . VAL A 1 98 ? -2.794 -0.102 11.009 1.00 91.00 98 VAL A O 1
ATOM 783 N N . LEU A 1 99 ? -1.943 -1.056 9.151 1.00 91.75 99 LEU A N 1
ATOM 784 C CA . LEU A 1 99 ? -3.196 -1.598 8.632 1.00 91.75 99 LEU A CA 1
ATOM 785 C C . LEU A 1 99 ? -3.212 -3.099 8.890 1.00 91.75 99 LEU A C 1
ATOM 787 O O . LEU A 1 99 ? -2.362 -3.817 8.367 1.00 91.75 99 LEU A O 1
ATOM 791 N N . GLN A 1 100 ? -4.150 -3.585 9.699 1.00 91.81 100 GLN A N 1
ATOM 792 C CA . GLN A 1 100 ? -4.166 -4.993 10.090 1.00 91.81 100 GLN A CA 1
ATOM 793 C C . GLN A 1 100 ? -5.563 -5.615 10.044 1.00 91.81 100 GLN A C 1
ATOM 795 O O . GLN A 1 100 ? -6.533 -5.019 10.512 1.00 91.81 100 GLN A O 1
ATOM 800 N N . ASN A 1 101 ? -5.648 -6.838 9.528 1.00 88.75 101 ASN A N 1
ATOM 801 C CA . ASN A 1 101 ? -6.809 -7.718 9.640 1.00 88.75 101 ASN A CA 1
ATOM 802 C C . ASN A 1 101 ? -6.369 -9.130 10.083 1.00 88.75 101 ASN A C 1
ATOM 804 O O . ASN A 1 101 ? -5.279 -9.276 10.641 1.00 88.75 101 ASN A O 1
ATOM 808 N N . GLU A 1 102 ? -7.223 -10.144 9.918 1.00 85.75 102 GLU A N 1
ATOM 809 C CA . GLU A 1 102 ? -6.917 -11.523 10.336 1.00 85.75 102 GLU A CA 1
ATOM 810 C C . GLU A 1 102 ? -5.716 -12.121 9.582 1.00 85.75 102 GLU A C 1
ATOM 812 O O . GLU A 1 102 ? -4.890 -12.803 10.190 1.00 85.75 102 GLU A O 1
ATOM 817 N N . ASP A 1 103 ? -5.581 -11.804 8.294 1.00 79.81 103 ASP A N 1
ATOM 818 C CA . ASP A 1 103 ? -4.628 -12.452 7.385 1.00 79.81 103 ASP A CA 1
ATOM 819 C C . ASP A 1 103 ? -3.383 -11.600 7.101 1.00 79.81 103 ASP A C 1
ATOM 821 O O . ASP A 1 103 ? -2.320 -12.129 6.751 1.00 79.81 103 ASP A O 1
ATOM 825 N N . TRP A 1 104 ? -3.516 -10.278 7.239 1.00 81.81 104 TRP A N 1
ATOM 826 C CA . TRP A 1 104 ? -2.564 -9.293 6.742 1.00 81.81 104 TRP A CA 1
ATOM 827 C C . TRP A 1 104 ? -2.226 -8.227 7.778 1.00 81.81 104 TRP A C 1
ATOM 829 O O . TRP A 1 104 ? -3.090 -7.705 8.485 1.00 81.81 104 TRP A O 1
ATOM 839 N N . LYS A 1 105 ? -0.953 -7.824 7.787 1.00 86.81 105 LYS A N 1
ATOM 840 C CA . LYS A 1 105 ? -0.465 -6.630 8.485 1.00 86.81 105 LYS A CA 1
ATOM 841 C C . LYS A 1 105 ? 0.461 -5.834 7.572 1.00 86.81 105 LYS A C 1
ATOM 843 O O . LYS A 1 105 ? 1.541 -6.321 7.239 1.00 86.81 105 LYS A O 1
ATOM 848 N N . LEU A 1 106 ? 0.053 -4.617 7.215 1.00 86.81 106 LEU A N 1
ATOM 849 C CA . LEU A 1 106 ? 0.854 -3.639 6.481 1.00 86.81 106 LEU A CA 1
ATOM 850 C C . LEU A 1 106 ? 1.369 -2.578 7.450 1.00 86.81 106 LEU A C 1
ATOM 852 O O . LEU A 1 106 ? 0.581 -1.957 8.164 1.00 86.81 106 LEU A O 1
ATOM 856 N N . VAL A 1 107 ? 2.682 -2.366 7.470 1.00 89.44 107 VAL A N 1
ATOM 857 C CA . VAL A 1 107 ? 3.317 -1.292 8.243 1.00 89.44 107 VAL A CA 1
ATOM 858 C C . VAL A 1 107 ? 3.749 -0.197 7.278 1.00 89.44 107 VAL A C 1
ATOM 860 O O . VAL A 1 107 ? 4.633 -0.411 6.451 1.00 89.44 107 VAL A O 1
ATOM 863 N N . LEU A 1 108 ? 3.093 0.954 7.374 1.00 90.12 108 LEU A N 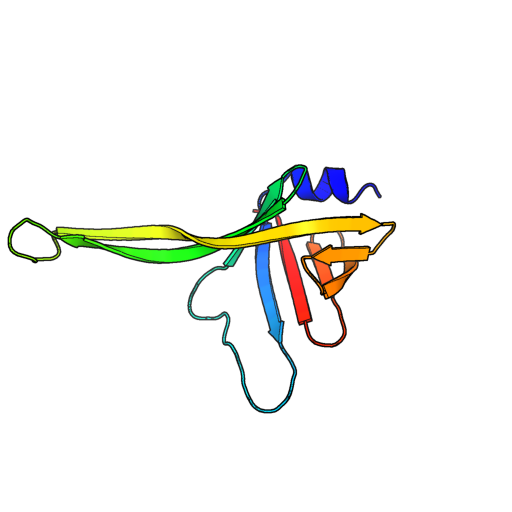1
ATOM 864 C CA . LEU A 1 108 ? 3.299 2.118 6.526 1.00 90.12 108 LEU A CA 1
ATOM 865 C C . LEU A 1 108 ? 4.176 3.127 7.260 1.00 90.12 108 LEU A C 1
ATOM 867 O O . LEU A 1 108 ? 3.822 3.605 8.342 1.00 90.12 108 LEU A O 1
ATOM 871 N N . VAL A 1 109 ? 5.313 3.439 6.654 1.00 89.50 109 VAL A N 1
ATOM 872 C CA . VAL A 1 109 ? 6.263 4.446 7.127 1.00 89.50 109 VAL A CA 1
ATOM 873 C C . VAL A 1 109 ? 6.267 5.582 6.116 1.00 89.50 109 VAL A C 1
ATOM 875 O O . VAL A 1 109 ? 6.272 5.328 4.911 1.00 89.50 109 VAL A O 1
ATOM 878 N N . GLU A 1 110 ? 6.209 6.815 6.606 1.00 87.38 110 GLU A N 1
ATOM 879 C CA . GLU A 1 110 ? 6.332 8.008 5.768 1.00 87.38 110 GLU A CA 1
ATOM 880 C C . GLU A 1 110 ? 7.662 7.975 5.000 1.00 87.38 110 GLU A C 1
ATOM 882 O O . GLU A 1 110 ? 8.691 7.567 5.550 1.00 87.38 110 GLU A O 1
ATOM 887 N N . LYS A 1 111 ? 7.618 8.347 3.721 1.00 80.81 111 LYS A N 1
ATOM 888 C CA . LYS A 1 111 ? 8.774 8.363 2.823 1.00 80.81 111 LYS A CA 1
ATOM 889 C C . LYS A 1 111 ? 9.310 9.774 2.612 1.00 80.81 111 LYS A C 1
ATOM 891 O O . LYS A 1 111 ? 8.481 10.690 2.433 1.00 80.81 111 LYS A O 1
#

Foldseek 3Di:
DPVLVVQQVFKWKFPDKDFDDPDDDDDPPPWIKIWHDDPFKIWIWTWDWDFDADPVRDTPDIDIDTGTDDMFGWDDDDQWIDTHNDIFGWDDDPQWIWTDDPGIITIIHGD

Mean predicted aligned error: 7.61 Å

Solvent-accessible surface area (backbone atoms only — not comparable to full-atom values): 6424 Å² total; per-residue (Å²): 133,65,62,70,63,61,44,53,74,43,48,28,34,46,81,42,67,50,74,60,71,85,96,64,81,78,76,67,84,83,41,64,37,34,38,38,41,55,102,62,34,40,38,33,30,30,50,43,81,45,73,41,62,49,100,85,70,45,78,77,45,78,48,78,43,77,44,78,73,50,74,37,48,55,48,78,55,92,58,30,37,31,49,70,97,45,65,23,42,55,45,80,60,91,77,31,42,34,41,34,47,96,48,40,36,39,33,34,34,75,104

Organism: NCBI:txid165179

Radius of gyration: 16.49 Å; Cα contacts (8 Å, |Δi|>4): 219; chains: 1; bounding box: 37×37×48 Å